Protein AF-A0A6H2NP78-F1 (afdb_monomer)

Foldseek 3Di:
DPQQQDELVNVLVVLVVQVVVVHDDDDDDPCSQAPSHPDHNVVSVVSVCVSPVDDDDPDPPPPDD

Secondary structure (DSSP, 8-state):
-------HHHHHHHHHHHHHTT-------HHHHHTSSSS-HHHHHHHHHHHT-SPPPSS------

Solvent-accessible surface area (backbone atoms only — not comparable to full-atom values): 4302 Å² total; per-residue (Å²): 144,85,82,77,57,58,49,67,69,58,51,52,54,50,52,53,55,33,46,76,69,76,42,85,87,86,84,93,52,70,56,59,69,45,69,41,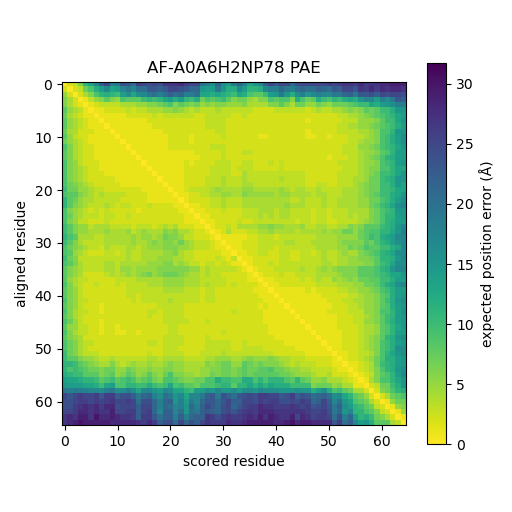37,83,57,58,50,69,62,49,53,48,52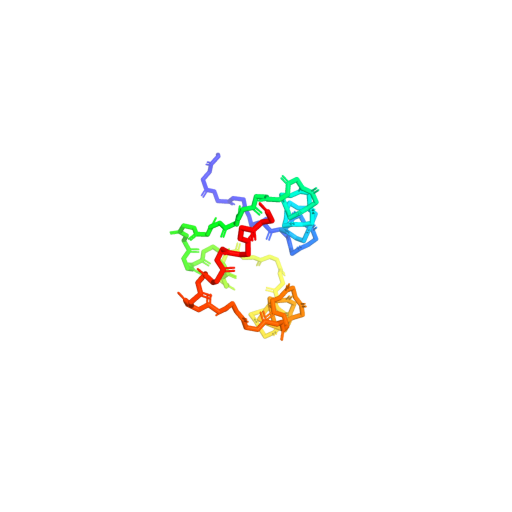,52,45,66,76,55,68,68,79,82,70,90,70,78,77,76,77,79,129

pLDDT: mean 85.16, std 12.97, range [48.81, 96.5]

Structure (mmCIF, N/CA/C/O backbone):
data_AF-A0A6H2NP78-F1
#
_entry.id   AF-A0A6H2NP78-F1
#
loop_
_atom_site.group_PDB
_atom_site.id
_atom_site.type_symbol
_atom_site.label_atom_id
_atom_site.label_alt_id
_atom_site.label_comp_id
_atom_site.label_asym_id
_atom_site.label_entity_id
_atom_site.label_seq_id
_atom_site.pdbx_PDB_ins_code
_atom_site.Cartn_x
_atom_site.Cartn_y
_atom_site.Cartn_z
_atom_site.occupancy
_atom_site.B_iso_or_equiv
_atom_site.auth_seq_id
_atom_site.auth_comp_id
_atom_site.auth_asym_id
_atom_site.auth_atom_id
_atom_site.pdbx_PDB_model_num
ATOM 1 N N . LEU A 1 1 ? 23.095 1.272 2.488 1.00 55.94 1 LEU A N 1
ATOM 2 C CA . LEU A 1 1 ? 21.780 1.578 3.101 1.00 55.94 1 LEU A CA 1
ATOM 3 C C . LEU A 1 1 ? 20.958 2.552 2.236 1.00 55.94 1 LEU A C 1
ATOM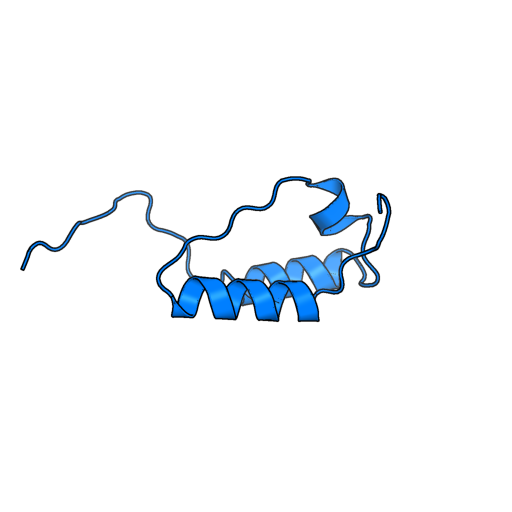 5 O O . LEU A 1 1 ? 20.257 3.386 2.783 1.00 55.94 1 LEU A O 1
ATOM 9 N N . ARG A 1 2 ? 21.011 2.452 0.893 1.00 52.56 2 ARG A N 1
ATOM 10 C CA . ARG A 1 2 ? 20.216 3.343 0.024 1.00 52.56 2 ARG A CA 1
ATOM 11 C C . ARG A 1 2 ? 19.471 2.675 -1.138 1.00 52.56 2 ARG A C 1
ATOM 13 O O . ARG A 1 2 ? 18.541 3.282 -1.625 1.00 52.56 2 ARG A O 1
ATOM 20 N N . ASN A 1 3 ? 19.767 1.419 -1.487 1.00 59.53 3 ASN A N 1
ATOM 21 C CA . ASN A 1 3 ? 19.155 0.739 -2.642 1.00 59.53 3 ASN A CA 1
ATOM 22 C C . ASN A 1 3 ? 18.791 -0.723 -2.315 1.00 59.53 3 ASN A C 1
ATOM 24 O O . ASN A 1 3 ? 19.211 -1.634 -3.023 1.00 59.53 3 ASN A O 1
ATOM 28 N N . ARG A 1 4 ? 18.138 -0.995 -1.174 1.00 74.12 4 ARG A N 1
ATOM 29 C CA . ARG A 1 4 ? 17.665 -2.363 -0.896 1.00 74.12 4 ARG A CA 1
ATOM 30 C C . ARG A 1 4 ? 16.222 -2.483 -1.376 1.00 74.12 4 ARG A C 1
ATOM 32 O O . ARG A 1 4 ? 15.371 -1.847 -0.755 1.00 74.12 4 ARG A O 1
ATOM 39 N N . PRO A 1 5 ? 15.958 -3.254 -2.445 1.00 83.00 5 PRO A N 1
ATOM 40 C CA . PRO A 1 5 ? 14.598 -3.451 -2.908 1.00 83.00 5 PRO A CA 1
ATOM 41 C C . PRO A 1 5 ? 13.802 -4.141 -1.797 1.00 83.00 5 PRO A C 1
ATOM 43 O O . PRO A 1 5 ? 14.257 -5.119 -1.198 1.00 83.00 5 PRO A O 1
ATOM 46 N N . MET A 1 6 ? 12.652 -3.564 -1.461 1.00 87.56 6 MET A N 1
ATOM 47 C CA . MET A 1 6 ? 11.814 -4.017 -0.352 1.00 87.56 6 MET A CA 1
ATOM 48 C C . MET A 1 6 ? 10.809 -5.045 -0.871 1.00 87.56 6 MET A C 1
ATOM 50 O O . MET A 1 6 ? 9.939 -4.649 -1.649 1.00 87.56 6 MET A O 1
ATOM 54 N N . PRO A 1 7 ? 10.880 -6.321 -0.451 1.00 92.00 7 PRO A N 1
ATOM 55 C CA . PRO A 1 7 ? 9.923 -7.325 -0.895 1.00 92.00 7 PRO A CA 1
ATOM 56 C C . PRO A 1 7 ? 8.524 -7.023 -0.351 1.00 92.00 7 PRO A C 1
ATOM 58 O O . PRO A 1 7 ? 8.362 -6.522 0.770 1.00 92.00 7 PRO A O 1
ATOM 61 N N . MET A 1 8 ? 7.502 -7.368 -1.126 1.00 93.44 8 MET A N 1
ATOM 62 C CA . MET A 1 8 ? 6.099 -7.133 -0.796 1.00 93.44 8 MET A CA 1
ATOM 63 C C . MET A 1 8 ? 5.696 -7.815 0.518 1.00 93.44 8 MET A C 1
ATOM 65 O O . MET A 1 8 ? 4.945 -7.244 1.306 1.00 93.44 8 MET A O 1
ATOM 69 N N . SER A 1 9 ? 6.259 -8.988 0.816 1.00 94.06 9 SER A N 1
ATOM 70 C CA . SER A 1 9 ? 6.022 -9.712 2.073 1.00 94.06 9 SER A CA 1
ATOM 71 C C . SER A 1 9 ? 6.433 -8.910 3.317 1.00 94.06 9 SER A C 1
ATOM 73 O O . SER A 1 9 ? 5.751 -8.942 4.344 1.00 94.06 9 SER A O 1
ATOM 75 N N . MET A 1 10 ? 7.515 -8.130 3.229 1.00 93.12 10 MET A N 1
ATOM 76 C CA . MET A 1 10 ? 7.954 -7.257 4.318 1.00 93.12 10 MET A CA 1
ATOM 77 C C . MET A 1 10 ? 7.004 -6.068 4.491 1.00 93.12 10 MET A C 1
ATOM 79 O O . MET A 1 10 ? 6.653 -5.729 5.622 1.00 93.12 10 MET A O 1
ATOM 83 N N . ILE A 1 11 ? 6.546 -5.480 3.381 1.00 93.94 11 ILE A N 1
ATOM 84 C CA . ILE A 1 11 ? 5.553 -4.398 3.389 1.00 93.94 11 ILE A CA 1
ATOM 85 C C . ILE A 1 11 ? 4.253 -4.880 4.035 1.00 93.94 11 ILE A C 1
ATOM 87 O O . ILE A 1 11 ? 3.759 -4.235 4.956 1.00 93.94 11 ILE A O 1
ATOM 91 N N . GLN A 1 12 ? 3.737 -6.038 3.613 1.00 94.88 12 GLN A N 1
ATOM 92 C CA . GLN A 1 12 ? 2.535 -6.647 4.185 1.00 94.88 12 GLN A CA 1
ATOM 93 C C . GLN A 1 12 ? 2.686 -6.859 5.695 1.00 94.88 12 GLN A C 1
ATOM 95 O O . GLN A 1 12 ? 1.835 -6.421 6.463 1.00 94.88 12 GLN A O 1
ATOM 100 N N . SER A 1 13 ? 3.799 -7.450 6.143 1.00 95.75 13 SER A N 1
ATOM 101 C CA . SER A 1 13 ? 4.074 -7.656 7.572 1.00 95.75 13 SER A CA 1
ATOM 102 C C . SER A 1 13 ? 4.047 -6.345 8.366 1.00 95.75 13 SER A C 1
ATOM 104 O O . SER A 1 13 ? 3.444 -6.281 9.439 1.00 95.75 13 SER A O 1
ATOM 106 N N . GLN A 1 14 ? 4.650 -5.276 7.839 1.00 94.69 14 GLN A N 1
ATOM 107 C CA . GLN A 1 14 ? 4.670 -3.978 8.510 1.00 94.69 14 GLN A CA 1
ATOM 108 C C . GLN A 1 14 ? 3.287 -3.318 8.537 1.00 94.69 14 GLN A C 1
ATOM 110 O O . GLN A 1 14 ? 2.872 -2.836 9.589 1.00 94.69 14 GLN A O 1
ATOM 115 N N . VAL A 1 15 ? 2.547 -3.363 7.426 1.00 95.00 15 VAL A N 1
ATOM 116 C CA . VAL A 1 15 ? 1.169 -2.856 7.346 1.00 95.00 15 VAL A CA 1
ATOM 117 C C . VAL A 1 15 ? 0.271 -3.579 8.348 1.00 95.00 15 VAL A C 1
ATOM 119 O O . VAL A 1 15 ? -0.430 -2.928 9.124 1.00 95.00 15 VAL A O 1
ATOM 122 N N . MET A 1 16 ? 0.338 -4.910 8.405 1.00 94.38 16 MET A N 1
ATOM 123 C CA . MET A 1 16 ? -0.451 -5.711 9.344 1.00 94.38 16 MET A CA 1
ATOM 124 C C . MET A 1 16 ? -0.092 -5.407 10.805 1.00 94.38 16 MET A C 1
ATOM 126 O O . MET A 1 16 ? -0.980 -5.276 11.642 1.00 94.38 16 MET A O 1
ATOM 130 N N . ARG A 1 17 ? 1.197 -5.230 11.127 1.00 96.50 17 ARG A N 1
ATOM 131 C CA . ARG A 1 17 ? 1.633 -4.860 12.486 1.00 96.50 17 ARG A CA 1
ATOM 132 C C . ARG A 1 17 ? 1.151 -3.469 12.896 1.00 96.50 17 ARG A C 1
ATOM 134 O O . ARG A 1 17 ? 0.661 -3.314 14.010 1.00 96.50 17 ARG A O 1
ATOM 141 N N . S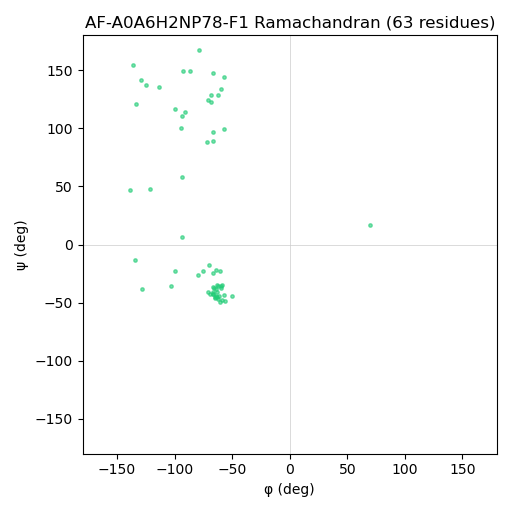ER A 1 18 ? 1.278 -2.471 12.021 1.00 94.31 18 SER A N 1
ATOM 142 C CA . SER A 1 18 ? 0.837 -1.100 12.305 1.00 94.31 18 SER A CA 1
ATOM 143 C C . SER A 1 18 ? -0.679 -1.022 12.480 1.00 94.31 18 SER A C 1
ATOM 145 O O . SER A 1 18 ? -1.161 -0.458 13.460 1.00 94.31 18 SER A O 1
ATOM 147 N N . THR A 1 19 ? -1.436 -1.651 11.580 1.00 90.19 19 THR A N 1
ATOM 148 C CA . THR A 1 19 ? -2.906 -1.659 11.641 1.00 90.19 19 THR A CA 1
ATOM 149 C C . THR A 1 19 ? -3.437 -2.412 12.860 1.00 90.19 19 THR A C 1
ATOM 151 O O . THR A 1 19 ? -4.372 -1.932 13.497 1.00 90.19 19 THR A O 1
ATOM 154 N N . ALA A 1 20 ? -2.800 -3.518 13.266 1.00 93.38 20 ALA A N 1
ATOM 155 C CA . ALA A 1 20 ? -3.131 -4.225 14.507 1.00 93.38 20 ALA A CA 1
ATOM 156 C C . ALA A 1 20 ? -2.954 -3.357 15.769 1.00 93.38 20 ALA A C 1
ATOM 158 O O . ALA A 1 20 ? -3.584 -3.619 16.789 1.00 93.38 20 ALA A O 1
ATOM 159 N N . GLN A 1 21 ? -2.125 -2.312 15.701 1.00 94.94 21 GLN A N 1
ATOM 160 C CA . GLN A 1 21 ? -1.928 -1.333 16.774 1.00 94.94 21 GLN A CA 1
ATOM 161 C C . GLN A 1 21 ? -2.828 -0.091 16.634 1.00 94.94 21 GLN A C 1
ATOM 163 O O . GLN A 1 21 ? -2.669 0.868 17.385 1.00 94.94 21 GLN A O 1
ATOM 168 N N . GLY A 1 22 ? -3.757 -0.074 15.671 1.00 91.00 22 GLY A N 1
ATOM 169 C CA . GLY A 1 22 ? -4.593 1.093 15.377 1.00 91.00 22 GLY A CA 1
ATOM 170 C C . GLY A 1 22 ? -3.826 2.258 14.740 1.00 91.00 22 GLY A C 1
ATOM 171 O O . GLY A 1 22 ? -4.313 3.388 14.748 1.00 91.00 22 GLY A O 1
ATOM 172 N N . LEU A 1 23 ? -2.627 2.005 14.204 1.00 91.75 23 LEU A N 1
ATOM 173 C CA . LEU A 1 23 ? -1.793 3.010 13.551 1.00 91.75 23 LEU A CA 1
ATOM 174 C C . LEU A 1 23 ? -2.043 3.045 12.041 1.00 91.75 23 LEU A C 1
ATOM 176 O O . LEU A 1 23 ? -2.322 2.027 11.404 1.00 91.75 23 LEU A O 1
ATOM 180 N N . GLY A 1 24 ? -1.883 4.234 11.462 1.00 88.56 24 GLY A N 1
ATOM 181 C CA . GLY A 1 24 ? -1.843 4.423 10.015 1.00 88.56 24 GLY A CA 1
ATOM 182 C C . GLY A 1 24 ? -0.488 4.044 9.411 1.00 88.56 24 GLY A C 1
ATOM 183 O O . GLY A 1 24 ? 0.509 3.887 10.117 1.00 88.56 24 GLY A O 1
ATOM 184 N N . VAL A 1 25 ? -0.449 3.940 8.083 1.00 91.12 25 VAL A N 1
ATOM 185 C CA . VAL A 1 25 ? 0.770 3.672 7.308 1.00 91.12 25 VAL A CA 1
ATOM 186 C C . VAL A 1 25 ? 0.945 4.768 6.261 1.00 91.12 25 VAL A C 1
ATOM 188 O O . VAL A 1 25 ? -0.021 5.163 5.612 1.00 91.12 25 VAL A O 1
ATOM 191 N N . ALA A 1 26 ? 2.177 5.244 6.088 1.00 91.31 26 ALA A N 1
ATOM 192 C CA . ALA A 1 26 ? 2.551 6.188 5.043 1.00 91.31 26 ALA A CA 1
ATOM 193 C C . ALA A 1 26 ? 3.774 5.668 4.279 1.00 91.31 26 ALA A C 1
ATOM 195 O O . ALA A 1 26 ? 4.701 5.113 4.871 1.00 91.31 26 ALA A O 1
ATOM 196 N N . PHE A 1 27 ? 3.774 5.875 2.965 1.00 89.19 27 PHE A N 1
ATOM 197 C CA . PHE A 1 27 ? 4.879 5.532 2.076 1.00 89.19 27 PHE A CA 1
ATOM 198 C C . PHE A 1 27 ? 5.478 6.819 1.516 1.00 89.19 27 PHE A C 1
ATOM 200 O O . PHE A 1 27 ? 4.742 7.718 1.116 1.00 89.19 27 PHE A O 1
ATOM 207 N N . PHE A 1 28 ? 6.807 6.913 1.492 1.00 85.69 28 PHE A N 1
ATOM 208 C CA . PHE A 1 28 ? 7.497 8.176 1.203 1.00 85.69 28 PHE A CA 1
ATOM 209 C C . PHE A 1 28 ? 8.006 8.302 -0.236 1.00 85.69 28 PHE A C 1
ATOM 211 O O . PHE A 1 28 ? 8.189 9.419 -0.709 1.00 85.69 28 PHE A O 1
ATOM 218 N N . TYR A 1 29 ? 8.220 7.188 -0.944 1.00 86.19 29 TYR A N 1
ATOM 219 C CA . TYR A 1 29 ? 8.845 7.196 -2.269 1.00 86.19 29 TYR A CA 1
ATOM 220 C C . TYR A 1 29 ? 8.072 6.326 -3.257 1.00 86.19 29 TYR A C 1
ATOM 222 O O . TYR A 1 29 ? 7.921 5.123 -3.051 1.00 86.19 29 TYR A O 1
ATOM 230 N N . TYR A 1 30 ? 7.603 6.944 -4.343 1.00 84.69 30 TYR A N 1
ATOM 231 C CA . TYR A 1 30 ? 6.878 6.263 -5.419 1.00 84.69 30 TYR A CA 1
ATOM 232 C C . TYR A 1 30 ? 7.773 5.273 -6.177 1.00 84.69 30 TYR A C 1
ATOM 234 O O . TYR A 1 30 ? 7.347 4.161 -6.471 1.00 84.69 30 TYR A O 1
ATOM 242 N N . GLU A 1 31 ? 9.026 5.640 -6.452 1.00 85.19 31 GLU A N 1
ATOM 243 C CA . GLU A 1 31 ? 9.965 4.766 -7.171 1.00 85.19 31 GLU A CA 1
ATOM 244 C C . GLU A 1 31 ? 10.222 3.474 -6.398 1.00 85.19 31 GLU A C 1
ATOM 246 O O . GLU A 1 31 ? 10.074 2.383 -6.942 1.00 85.19 31 GLU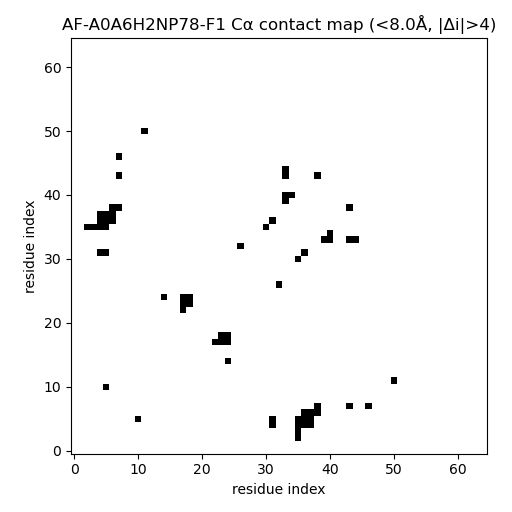 A O 1
ATOM 251 N N . SER A 1 32 ? 10.434 3.573 -5.086 1.00 83.31 32 SER A N 1
ATOM 252 C CA . SER A 1 32 ? 10.601 2.399 -4.226 1.00 83.31 32 SER A CA 1
ATOM 253 C C . SER A 1 32 ? 9.318 1.587 -4.035 1.00 83.31 32 SER A C 1
ATOM 255 O O . SER A 1 32 ? 9.361 0.430 -3.616 1.00 83.31 32 SER A O 1
ATOM 257 N N . LEU A 1 33 ? 8.156 2.173 -4.332 1.00 85.88 33 LEU A N 1
ATOM 258 C CA . LEU A 1 33 ? 6.889 1.459 -4.326 1.00 85.88 33 LEU A CA 1
ATOM 259 C C . LEU A 1 33 ? 6.661 0.636 -5.583 1.00 85.88 33 LEU A C 1
ATOM 261 O O . LEU A 1 33 ? 5.937 -0.337 -5.469 1.00 85.88 33 LEU A O 1
ATOM 265 N N . TRP A 1 34 ? 7.237 0.960 -6.737 1.00 89.19 34 TRP A N 1
ATOM 266 C CA . TRP A 1 34 ? 6.898 0.244 -7.976 1.00 89.19 34 TRP A CA 1
ATOM 267 C C . TRP A 1 34 ? 8.107 -0.273 -8.736 1.00 89.19 34 TRP A C 1
ATOM 269 O O . TRP A 1 34 ? 8.043 -1.370 -9.276 1.00 89.19 34 TRP A O 1
ATOM 279 N N . TYR A 1 35 ? 9.189 0.498 -8.775 1.00 85.44 35 TYR A N 1
ATOM 280 C CA . TYR A 1 35 ? 10.326 0.253 -9.655 1.00 85.44 35 TYR A CA 1
ATOM 281 C C . TYR A 1 35 ? 11.519 -0.364 -8.917 1.00 85.44 35 TYR A C 1
ATOM 283 O O . TYR A 1 35 ? 12.152 -1.265 -9.459 1.00 85.44 35 TYR A O 1
ATOM 291 N N . ASP A 1 36 ? 11.773 0.020 -7.66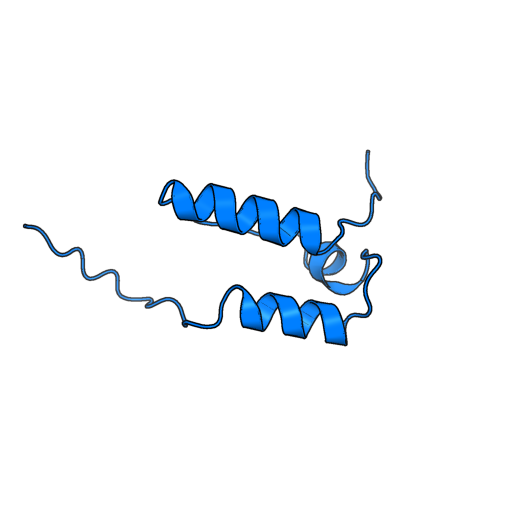0 1.00 87.62 36 ASP A N 1
ATOM 292 C CA . ASP A 1 36 ? 12.875 -0.549 -6.864 1.00 87.62 36 ASP A CA 1
ATOM 293 C C . ASP A 1 36 ? 12.404 -1.729 -5.997 1.00 87.62 36 ASP A C 1
ATOM 295 O O . ASP A 1 36 ? 12.507 -1.719 -4.764 1.00 87.62 36 ASP A O 1
ATOM 299 N N . ALA A 1 37 ? 11.849 -2.756 -6.640 1.00 88.94 37 ALA A N 1
ATOM 300 C CA . ALA A 1 37 ? 11.283 -3.933 -5.985 1.00 88.94 37 ALA A CA 1
ATOM 301 C C . ALA A 1 37 ? 11.699 -5.235 -6.693 1.00 88.94 37 ALA A C 1
ATOM 303 O O . ALA A 1 37 ? 12.006 -5.212 -7.885 1.00 88.94 37 ALA A O 1
ATOM 304 N N . PRO A 1 38 ? 11.728 -6.375 -5.976 1.00 91.19 38 PRO A N 1
ATOM 305 C CA . PRO A 1 38 ? 11.997 -7.665 -6.603 1.00 91.19 38 PRO A CA 1
ATOM 306 C C . PRO A 1 38 ? 10.794 -8.195 -7.404 1.00 91.19 38 PRO A C 1
ATOM 308 O O . PRO A 1 38 ? 10.985 -9.017 -8.296 1.00 91.19 38 PRO A O 1
ATOM 311 N N . GLU A 1 39 ? 9.571 -7.744 -7.102 1.00 93.06 39 GLU A N 1
ATOM 312 C CA . GLU A 1 39 ? 8.356 -8.146 -7.815 1.00 93.06 39 GLU A CA 1
ATOM 313 C C . GLU A 1 39 ? 8.085 -7.278 -9.060 1.00 93.06 39 GLU A C 1
ATOM 315 O O . GLU A 1 39 ? 8.360 -6.073 -9.044 1.00 93.06 39 GLU A O 1
ATOM 320 N N . PRO A 1 40 ? 7.456 -7.828 -10.117 1.00 94.31 40 PRO A N 1
ATOM 321 C CA . PRO A 1 40 ? 6.921 -7.037 -11.218 1.00 94.31 40 PRO A CA 1
ATOM 322 C C . PRO A 1 40 ? 5.914 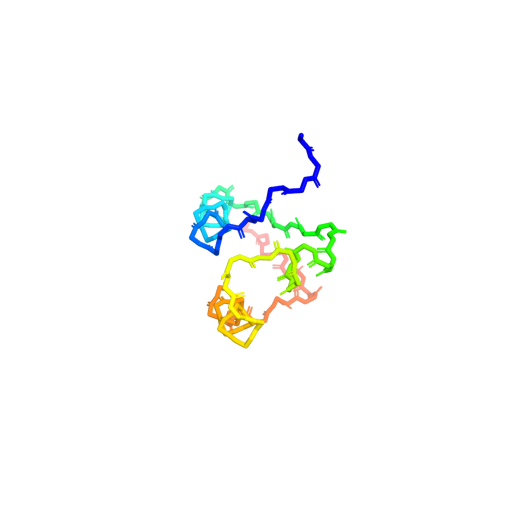-5.982 -10.742 1.00 94.31 40 PRO A C 1
ATOM 324 O O . PRO A 1 40 ? 5.073 -6.239 -9.878 1.00 94.31 40 PRO A O 1
ATOM 327 N N . VAL A 1 41 ? 5.918 -4.815 -11.394 1.00 93.94 41 VAL A N 1
ATOM 328 C CA . VAL A 1 41 ? 5.024 -3.684 -11.075 1.00 93.94 41 VAL A CA 1
ATOM 329 C C . VAL A 1 41 ? 3.555 -4.116 -10.976 1.00 93.94 41 VAL A C 1
ATOM 331 O O . VAL A 1 41 ? 2.860 -3.725 -10.041 1.00 93.94 41 VAL A O 1
ATOM 334 N N . ALA A 1 42 ? 3.075 -4.934 -11.919 1.00 94.94 42 ALA A N 1
ATOM 335 C CA . ALA A 1 42 ? 1.674 -5.356 -11.976 1.00 94.94 42 ALA A CA 1
ATOM 336 C C . ALA A 1 42 ? 1.264 -6.249 -10.791 1.00 94.94 42 ALA A C 1
ATOM 338 O O . ALA A 1 42 ? 0.195 -6.047 -10.212 1.00 94.94 42 ALA A O 1
ATOM 339 N N . GLU A 1 43 ? 2.119 -7.203 -10.412 1.00 95.00 43 GLU A N 1
ATOM 340 C CA . GLU A 1 43 ? 1.916 -8.077 -9.247 1.00 95.00 43 GLU A CA 1
ATOM 341 C C . GLU A 1 43 ? 1.902 -7.249 -7.963 1.00 95.00 43 GLU A C 1
ATOM 343 O O . GLU A 1 43 ? 1.003 -7.352 -7.128 1.00 95.00 43 GLU A O 1
ATOM 348 N N . ARG A 1 44 ? 2.850 -6.324 -7.852 1.00 94.00 44 ARG A N 1
ATOM 349 C CA . ARG A 1 44 ? 2.967 -5.455 -6.692 1.00 94.00 44 ARG A CA 1
ATOM 350 C C . ARG A 1 44 ? 1.764 -4.527 -6.539 1.00 94.00 44 ARG A C 1
ATOM 352 O O . ARG A 1 44 ? 1.203 -4.421 -5.452 1.00 94.00 44 ARG A O 1
ATOM 359 N N . GLN A 1 45 ? 1.302 -3.913 -7.627 1.00 93.69 45 GLN A N 1
ATOM 360 C CA . GLN A 1 45 ? 0.064 -3.130 -7.632 1.00 93.69 45 GLN A CA 1
ATOM 361 C C . GLN A 1 45 ? -1.157 -3.970 -7.234 1.00 93.69 45 GLN A C 1
ATOM 363 O O . GLN A 1 45 ? -2.029 -3.458 -6.531 1.00 93.69 45 GLN A O 1
ATOM 368 N N . ALA A 1 46 ? -1.229 -5.242 -7.643 1.00 94.75 46 ALA A N 1
ATOM 369 C CA . ALA A 1 46 ? -2.288 -6.145 -7.196 1.00 94.75 46 ALA A CA 1
ATOM 370 C C . ALA A 1 46 ? -2.237 -6.355 -5.677 1.00 94.75 46 ALA A C 1
ATOM 372 O O . ALA A 1 46 ? -3.239 -6.126 -5.006 1.00 94.75 46 ALA A O 1
ATOM 373 N N . HIS A 1 47 ? -1.060 -6.626 -5.114 1.00 94.25 47 HIS A N 1
ATOM 374 C CA . HIS A 1 47 ? -0.911 -6.774 -3.666 1.00 94.25 47 HIS A CA 1
ATOM 375 C C . HIS A 1 47 ? -1.240 -5.504 -2.874 1.00 94.25 47 HIS A C 1
ATOM 377 O O . HI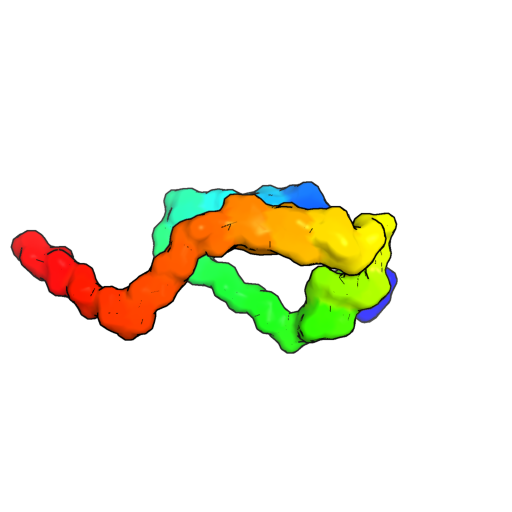S A 1 47 ? -1.790 -5.587 -1.776 1.00 94.25 47 HIS A O 1
ATOM 383 N N . PHE A 1 48 ? -0.932 -4.319 -3.408 1.00 93.44 48 PHE A N 1
ATOM 384 C CA . PHE A 1 48 ? -1.354 -3.063 -2.785 1.00 93.44 48 PHE A CA 1
ATOM 385 C C . PHE A 1 48 ? -2.876 -2.881 -2.811 1.00 93.44 48 PHE A C 1
ATOM 387 O O . PHE A 1 48 ? -3.435 -2.387 -1.832 1.00 93.44 48 PHE A O 1
ATOM 394 N N . ARG A 1 49 ? -3.560 -3.312 -3.881 1.00 93.06 49 ARG A N 1
ATOM 395 C CA . ARG A 1 49 ? -5.033 -3.336 -3.915 1.00 93.06 49 ARG A CA 1
ATOM 396 C C . ARG A 1 49 ? -5.608 -4.306 -2.886 1.00 93.06 49 ARG A C 1
ATOM 398 O O . ARG A 1 49 ? -6.594 -3.964 -2.245 1.00 93.06 49 ARG A O 1
ATOM 405 N N . ASP A 1 50 ? -4.975 -5.458 -2.688 1.00 93.81 50 ASP A N 1
ATOM 406 C CA . ASP A 1 50 ? -5.421 -6.439 -1.693 1.00 93.81 50 ASP A CA 1
ATOM 407 C C . ASP A 1 50 ? -5.265 -5.902 -0.260 1.00 93.81 50 ASP A C 1
ATOM 409 O O . ASP A 1 50 ? -6.184 -6.020 0.553 1.00 93.81 50 ASP A O 1
ATOM 413 N N . LEU A 1 51 ? -4.133 -5.246 0.037 1.00 92.25 51 LEU A N 1
ATOM 414 C CA . LEU A 1 51 ? -3.866 -4.614 1.337 1.00 92.25 51 LEU A CA 1
ATOM 415 C C . LEU A 1 51 ? -4.851 -3.489 1.681 1.00 92.25 51 LEU A C 1
ATOM 417 O O . LEU A 1 51 ? -5.196 -3.310 2.848 1.00 92.25 51 LEU A O 1
ATOM 421 N N . PHE A 1 52 ? -5.284 -2.723 0.680 1.00 90.50 52 PHE A N 1
ATOM 422 C CA . PHE A 1 52 ? -6.154 -1.557 0.843 1.00 90.50 52 PHE A CA 1
ATOM 423 C C . PHE A 1 52 ? -7.458 -1.716 0.054 1.00 90.50 52 PHE A C 1
ATOM 425 O O . PHE A 1 52 ? -7.888 -0.811 -0.661 1.00 90.50 52 PHE A O 1
ATOM 432 N N . SER A 1 53 ? -8.096 -2.880 0.193 1.00 90.31 53 SER A N 1
ATOM 433 C CA . SER A 1 53 ? -9.333 -3.222 -0.523 1.00 90.31 53 SER A CA 1
ATOM 434 C C . SER A 1 53 ? -10.539 -2.374 -0.109 1.00 90.31 53 SER A C 1
ATOM 436 O O . SER A 1 53 ? -11.470 -2.194 -0.894 1.00 90.31 53 SER A O 1
ATOM 438 N N . VAL A 1 54 ? -10.519 -1.819 1.107 1.00 88.50 54 VAL A N 1
ATOM 439 C CA . VAL A 1 54 ? -11.551 -0.910 1.612 1.00 88.50 54 VAL A CA 1
ATOM 440 C C . VAL A 1 54 ? -11.058 0.536 1.487 1.00 88.50 54 VAL A C 1
ATOM 442 O O . VAL A 1 54 ? -10.087 0.904 2.154 1.00 88.50 54 VAL A O 1
ATOM 445 N N . PRO A 1 55 ? -11.721 1.387 0.681 1.00 83.50 55 PRO A N 1
ATOM 446 C CA . PRO A 1 55 ? -11.370 2.797 0.581 1.00 83.50 55 PRO A CA 1
ATOM 447 C C . PRO A 1 55 ? -11.477 3.503 1.936 1.00 83.50 55 PRO A C 1
ATOM 449 O O . PRO A 1 55 ? -12.481 3.378 2.641 1.00 83.50 55 PRO A O 1
ATOM 452 N N . ALA A 1 56 ? -10.464 4.294 2.290 1.00 79.94 56 ALA A N 1
ATOM 453 C CA . ALA A 1 56 ? -10.510 5.101 3.502 1.00 79.94 56 ALA A CA 1
ATOM 454 C C . ALA A 1 56 ? -11.560 6.219 3.368 1.00 79.94 56 ALA A C 1
ATOM 456 O O . ALA A 1 56 ? -11.549 6.996 2.409 1.00 79.94 56 ALA A O 1
ATOM 457 N N . SER A 1 57 ? -12.456 6.337 4.351 1.00 81.62 57 SER A N 1
ATOM 458 C CA . SER A 1 57 ? -13.373 7.476 4.424 1.00 81.62 57 SER A CA 1
ATOM 459 C C . SER A 1 57 ? -12.602 8.741 4.798 1.00 81.62 57 SER A C 1
ATOM 461 O O . SER A 1 57 ? -11.982 8.814 5.857 1.00 81.62 57 SER A O 1
ATOM 463 N N . ARG A 1 58 ? -12.706 9.783 3.966 1.00 73.00 58 ARG A N 1
ATOM 464 C CA . ARG A 1 58 ? -12.224 11.140 4.293 1.00 73.00 58 ARG A CA 1
ATOM 465 C C . ARG A 1 58 ? -12.963 11.770 5.478 1.00 73.00 58 ARG A C 1
ATOM 467 O O . ARG A 1 58 ? -12.450 12.686 6.113 1.00 73.00 58 ARG A O 1
ATOM 474 N N . PHE A 1 59 ? -14.168 11.285 5.775 1.00 74.38 59 PHE A N 1
ATOM 475 C CA . PHE A 1 59 ? -14.951 11.718 6.921 1.00 74.38 59 PHE A CA 1
ATOM 476 C C . PHE A 1 59 ? -14.693 10.763 8.084 1.00 74.38 59 PHE A C 1
ATOM 478 O O . PHE A 1 59 ? -15.258 9.669 8.145 1.00 74.38 59 PHE A O 1
ATOM 485 N N . ASN A 1 60 ? -13.837 11.189 9.012 1.00 61.94 60 ASN A N 1
ATOM 486 C CA . ASN A 1 60 ? -13.735 10.574 10.329 1.00 61.94 60 ASN A CA 1
ATOM 487 C C . ASN A 1 60 ? -14.985 10.953 11.132 1.00 61.94 60 ASN A C 1
ATOM 489 O O . ASN A 1 60 ? -14.993 11.946 11.858 1.00 61.94 60 ASN A O 1
ATOM 493 N N . LEU A 1 61 ? -16.054 10.163 11.016 1.00 58.16 61 LEU A N 1
ATOM 494 C CA . LEU A 1 61 ? -17.091 10.145 12.043 1.00 58.16 61 LEU A CA 1
ATOM 495 C C . LEU A 1 61 ? -16.449 9.546 13.298 1.00 58.16 61 LEU A C 1
ATOM 497 O O . LEU A 1 61 ? -16.463 8.332 13.497 1.00 58.16 61 LEU A O 1
ATOM 501 N N . ARG A 1 62 ? -15.845 10.398 14.136 1.00 60.03 62 ARG A N 1
ATOM 502 C CA . ARG A 1 62 ? -15.555 10.041 15.527 1.00 60.03 62 ARG A CA 1
ATOM 503 C C . ARG A 1 62 ? -16.897 9.668 16.149 1.00 60.03 62 ARG A C 1
ATOM 505 O O . ARG A 1 62 ? -17.664 10.549 16.522 1.00 60.03 62 ARG A O 1
ATOM 512 N N . ARG A 1 63 ? -17.192 8.372 16.244 1.00 55.94 63 ARG A N 1
ATOM 513 C CA . ARG A 1 63 ? -18.205 7.888 17.178 1.00 55.94 63 ARG A CA 1
ATOM 514 C C . ARG A 1 63 ? -17.651 8.157 18.572 1.00 55.94 63 ARG A C 1
ATOM 516 O O . ARG A 1 63 ? -16.791 7.425 19.047 1.00 55.94 63 ARG A O 1
ATOM 523 N N . GLN A 1 64 ? -18.066 9.276 19.156 1.00 48.88 64 GLN A N 1
ATOM 524 C CA . GLN A 1 64 ? -18.019 9.448 20.599 1.00 48.88 64 GLN A CA 1
ATOM 525 C C . GLN A 1 64 ? -19.056 8.479 21.176 1.00 48.88 64 GLN A C 1
ATOM 527 O O . GLN A 1 64 ? -20.207 8.483 20.734 1.00 48.88 64 GLN A O 1
ATOM 532 N N . ALA A 1 65 ? -18.591 7.594 22.052 1.00 48.81 65 ALA A N 1
ATOM 533 C CA . ALA A 1 65 ? -19.429 6.858 22.988 1.00 48.8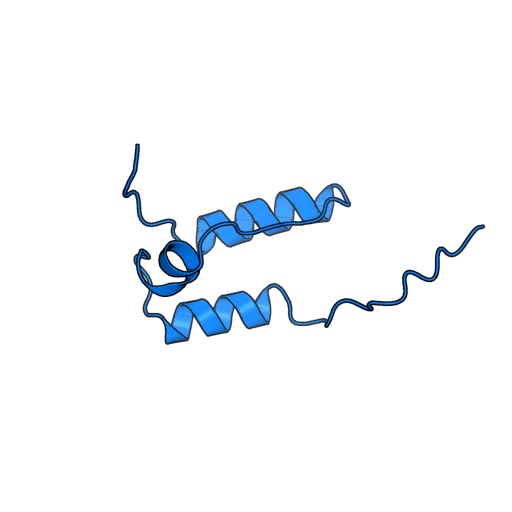1 65 ALA A CA 1
ATOM 534 C C . ALA A 1 65 ? -19.620 7.716 24.242 1.00 48.81 65 ALA A C 1
ATOM 536 O O . ALA A 1 65 ? -18.680 8.492 24.547 1.00 48.81 65 ALA A O 1
#

Radius of gyration: 14.19 Å; Cα contacts (8 Å, |Δi|>4): 33; chains: 1; bounding box: 41×21×35 Å

Mean predicted aligned error: 6.52 Å

Sequence (65 aa):
LRNRPMPMSMIQSQVMRSTAQGLGVAFFYYESLWYDAPEPVAERQAHFRDLFSVPASRFNLRRQA